Protein AF-A0A820A412-F1 (afdb_monomer)

Radius of gyration: 16.13 Å; Cα contacts (8 Å, |Δi|>4): 25; chains: 1; bounding box: 35×16×49 Å

Solvent-accessible surface area (backbone atoms only — not comparable to full-atom values): 3777 Å² total; per-residue (Å²): 109,71,68,62,56,50,51,53,53,54,44,54,52,49,54,53,51,45,52,55,52,48,54,36,46,76,70,69,68,55,52,74,68,57,49,49,48,44,52,52,52,51,52,51,44,52,53,51,50,54,54,49,54,53,53,53,52,54,52,52,54,54,54,64,75,75,108

Mean predicted aligned error: 4.25 Å

Foldseek 3Di:
DVVLVVLVVVLVVLVVVLVVLVVCVVVVNDDPVSVVVSVVSVVVSVVSVVVSVVVVVVVVVVVVVVD

Secondary structure (DSSP, 8-state):
-HHHHHHHHHHHHHHHHHHHHHHHHHTT---HHHHHHHHHHHHHHHHHHHHHHHHHHHHHHHHHHT-

pLDDT: mean 90.31, std 5.35, range [64.94, 95.44]

Nearest PDB structures (foldseek):
  7rye-assembly1_G  TM=8.275E-01  e=6.272E+00  Salmonella enterica subsp. enterica serovar Typhimurium
  5c22-asse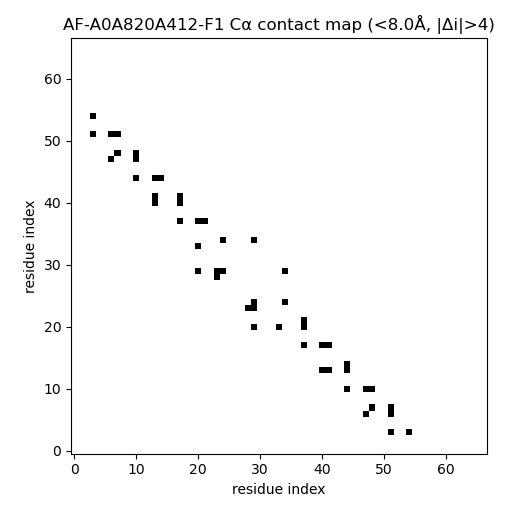mbly3_C  TM=5.356E-01  e=4.462E+00  Escherichia coli
  5c22-assembly4_D  TM=5.386E-01  e=5.474E+00  Escherichia coli
  5fwk-assembly1_E  TM=4.605E-01  e=7.187E+00  Homo sapiens

Sequence (67 aa):
MEKVVAYRREIDLLKTSISAKKQKFQAHQLTDEEFKQLMDESVRLLVAQWSLEKVEEEQARRQQQQQ

Structure (mmCIF, N/CA/C/O backbone):
data_AF-A0A820A412-F1
#
_entry.id   AF-A0A820A412-F1
#
loop_
_atom_site.group_PDB
_atom_site.id
_atom_site.type_symbol
_atom_site.label_atom_id
_atom_site.label_alt_id
_atom_site.label_comp_id
_atom_site.label_asym_id
_atom_site.label_entity_id
_atom_site.label_seq_id
_atom_site.pdbx_PDB_ins_code
_atom_site.Cartn_x
_atom_site.Cartn_y
_atom_site.Cartn_z
_atom_site.occupancy
_atom_site.B_iso_or_equiv
_atom_site.auth_seq_id
_atom_site.auth_comp_id
_atom_site.auth_asym_id
_atom_site.auth_atom_id
_atom_site.pdbx_PDB_model_num
ATOM 1 N N . MET A 1 1 ? 12.949 -7.667 -12.593 1.00 68.06 1 MET A N 1
ATOM 2 C CA . MET A 1 1 ? 11.555 -8.160 -12.615 1.00 68.06 1 MET A CA 1
ATOM 3 C C . MET A 1 1 ? 11.110 -8.707 -11.264 1.00 68.06 1 MET A C 1
ATOM 5 O O . MET A 1 1 ? 10.105 -8.230 -10.761 1.00 68.06 1 MET A O 1
ATOM 9 N N . GLU A 1 2 ? 11.867 -9.604 -10.622 1.00 76.88 2 GLU A N 1
ATOM 10 C CA . GLU A 1 2 ? 11.468 -10.240 -9.346 1.00 76.88 2 GLU A CA 1
ATOM 11 C C . GLU A 1 2 ? 11.104 -9.257 -8.218 1.00 76.88 2 GLU A C 1
ATOM 13 O O . GLU A 1 2 ? 10.092 -9.443 -7.550 1.00 76.88 2 GLU A O 1
ATOM 18 N N . LYS A 1 3 ? 11.859 -8.160 -8.050 1.00 80.19 3 LYS A N 1
ATOM 19 C CA . LYS A 1 3 ? 11.570 -7.142 -7.020 1.00 80.19 3 LYS A CA 1
ATOM 20 C C . LYS A 1 3 ? 10.247 -6.398 -7.247 1.00 80.19 3 LYS A C 1
ATOM 22 O O . LYS A 1 3 ? 9.517 -6.157 -6.298 1.00 80.19 3 LYS A O 1
ATOM 27 N N . VAL A 1 4 ? 9.919 -6.071 -8.500 1.00 83.56 4 VAL A N 1
ATOM 28 C CA . VAL A 1 4 ? 8.661 -5.390 -8.871 1.00 83.56 4 VAL A CA 1
ATOM 29 C C . VAL A 1 4 ? 7.471 -6.300 -8.569 1.00 83.56 4 VAL A C 1
ATOM 31 O O . VAL A 1 4 ? 6.500 -5.867 -7.958 1.00 83.56 4 VAL A O 1
ATOM 34 N N . VAL A 1 5 ? 7.582 -7.585 -8.920 1.00 86.81 5 VAL A N 1
ATOM 35 C CA . VAL A 1 5 ? 6.552 -8.596 -8.638 1.00 86.81 5 VAL A CA 1
ATOM 36 C C . VAL A 1 5 ? 6.368 -8.802 -7.129 1.00 86.81 5 VAL A C 1
ATOM 38 O O . VAL A 1 5 ? 5.234 -8.868 -6.657 1.00 86.81 5 VAL A O 1
ATOM 41 N N . ALA A 1 6 ? 7.459 -8.851 -6.356 1.00 87.31 6 ALA A N 1
ATOM 42 C CA . ALA A 1 6 ? 7.396 -8.949 -4.898 1.00 87.31 6 ALA A CA 1
ATOM 43 C C . ALA A 1 6 ? 6.698 -7.731 -4.266 1.00 87.31 6 ALA A C 1
ATOM 45 O O . ALA A 1 6 ? 5.777 -7.901 -3.468 1.00 87.31 6 ALA A O 1
ATOM 46 N N . TYR A 1 7 ? 7.054 -6.512 -4.686 1.00 88.06 7 TYR A N 1
ATOM 47 C CA . TYR A 1 7 ? 6.404 -5.293 -4.198 1.00 88.06 7 TYR A CA 1
ATOM 48 C C . TYR A 1 7 ? 4.924 -5.220 -4.572 1.00 88.06 7 TYR A C 1
ATOM 50 O O . TYR A 1 7 ? 4.107 -4.848 -3.734 1.00 88.06 7 TYR A O 1
ATOM 58 N N . ARG A 1 8 ? 4.555 -5.635 -5.791 1.00 92.06 8 ARG A N 1
ATOM 59 C CA . ARG A 1 8 ? 3.150 -5.743 -6.215 1.00 92.06 8 ARG A CA 1
ATOM 60 C C . ARG A 1 8 ? 2.355 -6.626 -5.247 1.00 92.06 8 ARG A C 1
ATOM 62 O O . ARG A 1 8 ? 1.294 -6.228 -4.777 1.00 92.06 8 ARG A O 1
ATOM 69 N N . ARG A 1 9 ? 2.914 -7.785 -4.881 1.00 92.69 9 ARG A N 1
ATOM 70 C CA . ARG A 1 9 ? 2.287 -8.725 -3.944 1.00 92.69 9 ARG A CA 1
ATOM 71 C C . ARG A 1 9 ? 2.132 -8.139 -2.539 1.00 92.69 9 ARG A C 1
ATOM 73 O O . ARG A 1 9 ? 1.080 -8.305 -1.931 1.00 92.69 9 ARG A O 1
ATOM 80 N N . GLU A 1 10 ? 3.152 -7.462 -2.014 1.00 90.75 10 GLU A N 1
ATOM 81 C CA . GLU A 1 10 ? 3.066 -6.798 -0.703 1.00 90.75 10 GLU A CA 1
ATOM 82 C C . GLU A 1 10 ? 2.000 -5.691 -0.681 1.00 90.75 10 GLU A C 1
ATOM 84 O O . GLU A 1 10 ? 1.234 -5.588 0.278 1.00 90.75 10 GLU A O 1
ATOM 89 N N . ILE A 1 11 ? 1.905 -4.904 -1.756 1.00 92.75 11 ILE A N 1
ATOM 90 C CA . ILE A 1 11 ? 0.874 -3.871 -1.945 1.00 92.75 11 ILE A CA 1
ATOM 91 C C . ILE A 1 11 ? -0.529 -4.492 -1.921 1.00 92.75 11 ILE A C 1
ATOM 93 O O . ILE A 1 11 ? -1.424 -3.961 -1.261 1.00 92.75 11 ILE A O 1
ATOM 97 N N . ASP A 1 12 ? -0.735 -5.628 -2.588 1.00 94.06 12 ASP A N 1
ATOM 98 C CA . ASP A 1 12 ? -2.038 -6.306 -2.614 1.00 94.06 12 ASP A CA 1
ATOM 99 C C . ASP A 1 12 ? -2.440 -6.868 -1.237 1.00 94.06 12 ASP A C 1
ATOM 101 O O . ASP A 1 12 ? -3.610 -6.792 -0.836 1.00 94.06 12 ASP A O 1
ATOM 105 N N . LEU A 1 13 ? -1.471 -7.362 -0.459 1.00 93.0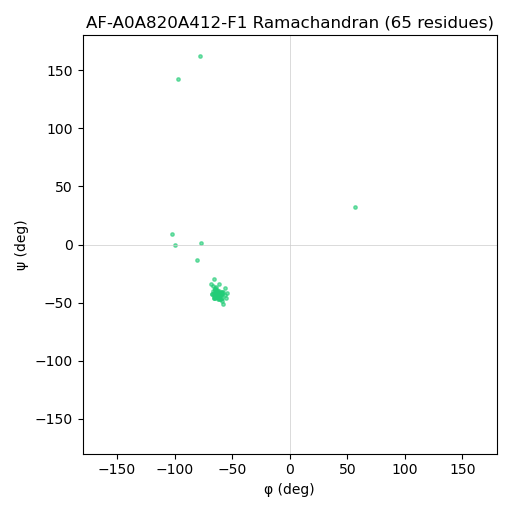0 13 LEU A N 1
ATOM 106 C CA . LEU A 1 13 ? -1.699 -7.778 0.928 1.00 93.00 13 LEU A CA 1
ATOM 107 C C . LEU A 1 13 ? -2.088 -6.588 1.817 1.00 93.00 13 LEU A C 1
ATOM 109 O O . LEU A 1 13 ? -3.057 -6.679 2.576 1.00 93.00 13 LEU A O 1
ATOM 113 N N . LEU A 1 14 ? -1.392 -5.454 1.682 1.00 91.88 14 LEU A N 1
ATOM 114 C CA . LEU A 1 14 ? -1.720 -4.221 2.405 1.00 91.88 14 LEU A CA 1
ATOM 115 C C . LEU A 1 14 ? -3.123 -3.709 2.050 1.00 91.88 14 LEU A C 1
ATOM 117 O O . LEU A 1 14 ? -3.892 -3.382 2.951 1.00 91.88 14 LEU A O 1
ATOM 121 N N . LYS A 1 15 ? -3.512 -3.715 0.766 1.00 93.44 15 LYS A N 1
ATOM 122 C CA . LYS A 1 15 ? -4.881 -3.360 0.332 1.00 93.44 15 LYS A CA 1
ATOM 123 C C . LYS A 1 15 ? -5.940 -4.213 1.023 1.00 93.44 15 LYS A C 1
ATOM 125 O O . LYS A 1 15 ? -6.962 -3.689 1.466 1.00 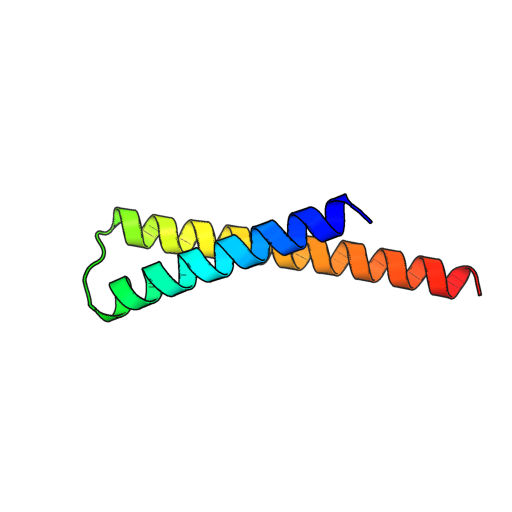93.44 15 LYS A O 1
ATOM 130 N N . THR A 1 16 ? -5.689 -5.515 1.131 1.00 93.69 16 THR A N 1
ATOM 131 C CA . THR A 1 16 ? -6.609 -6.452 1.787 1.00 93.69 16 THR A CA 1
ATOM 132 C C . THR A 1 16 ? -6.735 -6.150 3.285 1.00 93.69 16 THR A C 1
ATOM 134 O O . THR A 1 16 ? -7.856 -6.048 3.786 1.00 93.69 16 THR A O 1
ATOM 137 N N . SER A 1 17 ? -5.611 -5.926 3.981 1.00 91.88 17 SER A N 1
ATOM 138 C CA . SER A 1 17 ? -5.589 -5.533 5.405 1.00 91.88 17 SER A CA 1
ATOM 139 C C . SER A 1 17 ? -6.3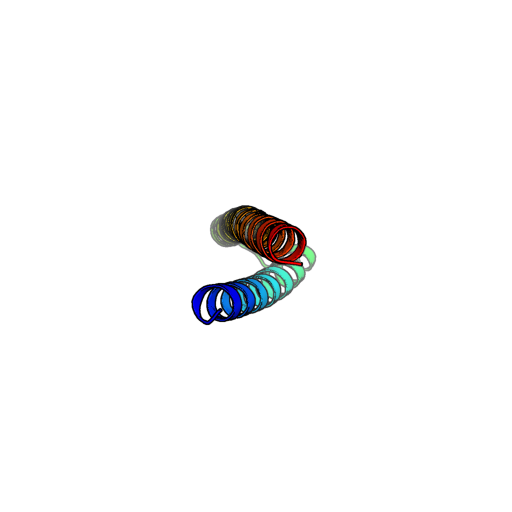74 -4.242 5.659 1.00 91.88 17 SER A C 1
ATOM 141 O O . SER A 1 17 ? -7.286 -4.210 6.490 1.00 91.88 17 SER A O 1
ATOM 143 N N . ILE A 1 18 ? -6.079 -3.196 4.880 1.00 92.31 18 ILE A N 1
ATOM 144 C CA . ILE A 1 18 ? -6.729 -1.883 4.973 1.00 92.31 18 ILE A CA 1
ATOM 145 C C . ILE A 1 18 ? -8.232 -2.011 4.725 1.00 92.31 18 ILE A C 1
ATOM 147 O O . ILE A 1 18 ? -9.021 -1.420 5.457 1.00 92.31 18 ILE A O 1
ATOM 151 N N . SER A 1 19 ? -8.652 -2.799 3.730 1.00 92.50 19 SER A N 1
ATOM 152 C CA . SER A 1 19 ? -10.074 -3.015 3.437 1.00 92.50 19 SER A CA 1
ATOM 153 C C . SER A 1 19 ? -10.809 -3.656 4.620 1.00 92.50 19 SER A C 1
ATOM 155 O O . SER A 1 19 ? -11.865 -3.170 5.031 1.00 92.50 19 SER A O 1
ATOM 157 N N . ALA A 1 20 ? -10.216 -4.682 5.241 1.00 90.06 20 ALA A N 1
ATOM 158 C CA . ALA A 1 20 ? -10.783 -5.331 6.422 1.00 90.06 20 ALA A CA 1
ATOM 159 C C . ALA A 1 20 ? -10.863 -4.376 7.629 1.00 90.06 20 ALA A C 1
ATOM 161 O O . ALA A 1 20 ? -11.900 -4.281 8.289 1.00 90.06 20 ALA A O 1
ATOM 162 N N . LYS A 1 21 ? -9.797 -3.613 7.901 1.00 90.31 21 LYS A N 1
ATOM 163 C CA . LYS A 1 21 ? -9.780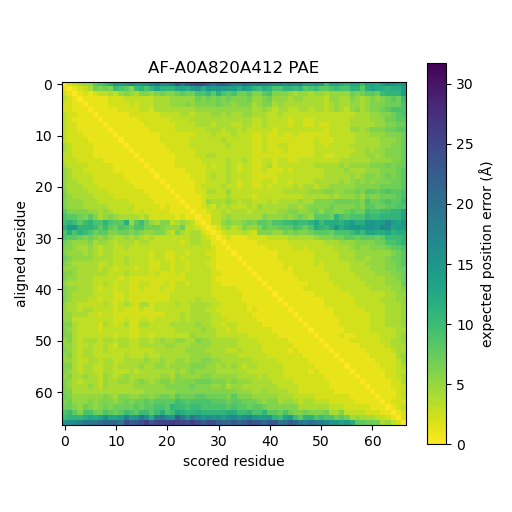 -2.596 8.968 1.00 90.31 21 LYS A CA 1
ATOM 164 C C . LYS A 1 21 ? -10.774 -1.459 8.691 1.00 90.31 21 LYS A C 1
ATOM 166 O O . LYS A 1 21 ? -11.446 -1.005 9.611 1.00 90.31 21 LYS A O 1
ATOM 171 N N . LYS A 1 22 ? -10.955 -1.045 7.434 1.00 89.75 22 LYS A N 1
ATOM 172 C CA . LYS A 1 22 ? -11.948 -0.033 7.037 1.00 89.75 22 LYS A CA 1
ATOM 173 C C . LYS A 1 22 ? -13.383 -0.502 7.282 1.00 89.75 22 LYS A C 1
ATOM 175 O O . LYS A 1 22 ? -14.200 0.296 7.732 1.00 89.75 22 LYS A O 1
ATOM 180 N N . GLN A 1 23 ? -13.693 -1.777 7.038 1.00 90.44 23 GLN A N 1
ATOM 181 C CA . GLN A 1 23 ? -1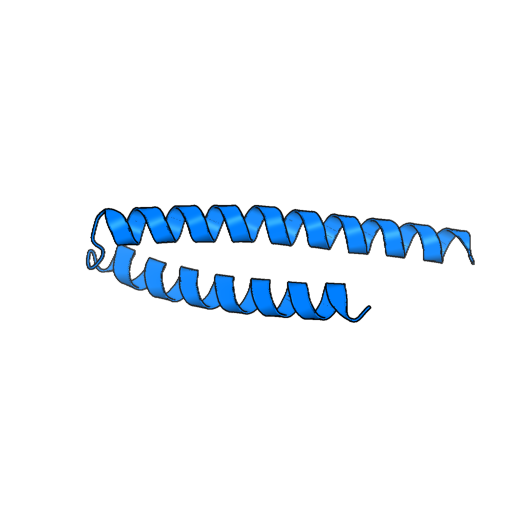5.004 -2.341 7.390 1.00 90.44 23 GLN A CA 1
ATOM 182 C C . GLN A 1 23 ? -15.246 -2.284 8.904 1.00 90.44 23 GLN A C 1
ATOM 184 O O . GLN A 1 23 ? -16.310 -1.843 9.337 1.00 90.44 23 GLN A O 1
ATOM 189 N N . LYS A 1 24 ? -14.237 -2.633 9.715 1.00 88.62 24 LYS A N 1
ATOM 190 C CA . LYS A 1 24 ? -14.311 -2.481 11.178 1.00 88.62 24 LYS A CA 1
ATOM 191 C C . LYS A 1 24 ? -14.501 -1.021 11.602 1.00 88.62 24 LYS A C 1
ATOM 193 O O . LYS A 1 24 ? -15.298 -0.754 12.495 1.00 88.62 24 LYS A O 1
ATOM 198 N N . PHE A 1 25 ? -13.821 -0.076 10.946 1.00 88.56 25 PHE A N 1
ATOM 199 C CA . PHE A 1 25 ? -13.996 1.359 11.201 1.00 88.56 25 PHE A CA 1
ATOM 200 C C . PHE A 1 25 ? -15.431 1.813 10.919 1.00 88.56 25 PHE A C 1
ATOM 202 O O . PHE A 1 25 ? -16.041 2.468 11.756 1.00 88.56 25 PHE A O 1
ATOM 209 N N . GLN A 1 26 ? -15.999 1.421 9.774 1.00 88.06 26 GLN A N 1
ATOM 210 C CA . GLN A 1 26 ? -17.389 1.737 9.417 1.00 88.06 26 GLN A CA 1
ATOM 211 C C . GLN A 1 26 ? -18.393 1.149 10.419 1.00 88.06 26 GLN A C 1
ATOM 213 O O . GLN A 1 26 ? -19.404 1.778 10.728 1.00 88.06 26 GLN A O 1
ATOM 218 N N . ALA A 1 27 ? -18.085 -0.021 10.980 1.00 90.81 27 ALA A N 1
ATOM 219 C CA . ALA A 1 27 ? -18.853 -0.637 12.057 1.00 90.81 27 ALA A CA 1
ATOM 220 C C . ALA A 1 27 ? -18.603 -0.008 13.448 1.00 90.81 27 ALA A C 1
ATOM 222 O O . ALA A 1 27 ? -19.183 -0.477 14.422 1.00 90.81 27 ALA A O 1
ATOM 223 N N . HIS A 1 28 ? -17.763 1.032 13.554 1.00 87.25 28 HIS A N 1
ATOM 224 C CA . HIS A 1 28 ? -17.333 1.665 14.810 1.00 87.25 28 HIS A CA 1
ATOM 225 C C . HIS A 1 28 ? -16.672 0.683 15.799 1.00 87.25 28 HIS A C 1
ATOM 227 O O . HIS A 1 28 ? -16.788 0.825 17.012 1.00 87.25 28 HIS A O 1
ATOM 233 N N . GLN A 1 29 ? -15.972 -0.329 15.277 1.00 88.62 29 GLN A N 1
ATOM 234 C CA . GLN A 1 29 ? -15.322 -1.394 16.054 1.00 88.62 29 GLN A CA 1
ATOM 235 C C . GLN A 1 29 ? -13.804 -1.213 16.205 1.00 88.62 29 GLN A C 1
ATOM 237 O O . GLN A 1 29 ? -13.132 -2.145 16.638 1.00 88.62 29 GLN A O 1
ATOM 242 N N . LEU A 1 30 ? -13.247 -0.066 15.804 1.00 90.19 30 LEU A N 1
ATOM 243 C CA . LEU A 1 30 ? -11.818 0.210 15.964 1.00 90.19 30 LEU A CA 1
ATOM 244 C C . LEU A 1 30 ? -11.544 1.028 17.219 1.00 90.19 30 LEU A C 1
ATOM 246 O O . LEU A 1 30 ? 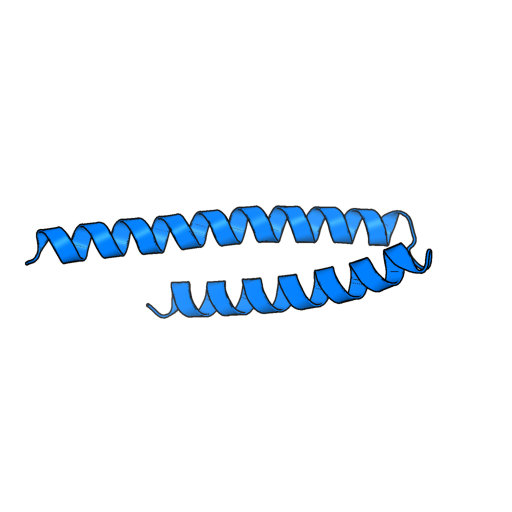-12.267 1.970 17.537 1.00 90.19 30 LEU A O 1
ATOM 250 N N . THR A 1 31 ? -10.435 0.703 17.865 1.00 92.31 31 THR A N 1
ATOM 251 C CA . THR A 1 31 ? -9.759 1.571 18.830 1.00 92.31 31 THR A CA 1
ATOM 252 C C . THR A 1 31 ? -8.954 2.668 18.120 1.00 92.31 31 THR A C 1
ATOM 254 O O . THR A 1 31 ? -8.611 2.535 16.941 1.00 92.31 31 THR A O 1
ATOM 257 N N . ASP A 1 32 ? -8.589 3.733 18.841 1.00 90.75 32 ASP A N 1
ATOM 258 C CA . ASP A 1 32 ? -7.749 4.822 18.309 1.00 90.75 32 ASP A CA 1
ATOM 259 C C . ASP A 1 32 ? -6.403 4.313 17.764 1.00 90.75 32 ASP A C 1
ATOM 261 O O . ASP A 1 32 ? -5.927 4.774 16.725 1.00 90.75 32 ASP A O 1
ATOM 265 N N . GLU A 1 33 ? -5.809 3.315 18.425 1.00 93.12 33 GLU A N 1
ATOM 266 C CA . GLU A 1 33 ? -4.559 2.688 17.985 1.00 93.12 33 GLU A CA 1
ATOM 267 C C . GLU A 1 33 ? -4.752 1.911 16.675 1.00 93.12 33 GLU A C 1
ATOM 269 O O . GLU A 1 33 ? -3.944 2.022 15.754 1.00 93.12 33 GLU A O 1
ATOM 274 N N . GLU A 1 34 ? -5.849 1.166 16.531 1.00 90.50 34 GLU A N 1
ATOM 275 C CA . GLU A 1 34 ? -6.136 0.461 15.279 1.00 90.50 34 GLU A CA 1
ATOM 276 C C . GLU A 1 34 ? -6.474 1.419 14.132 1.00 90.50 34 GLU A C 1
ATOM 278 O O . GLU A 1 34 ? -6.131 1.137 12.980 1.00 90.50 34 GLU A O 1
ATOM 283 N N . PHE A 1 35 ? -7.126 2.546 14.429 1.00 89.38 35 PHE A N 1
ATOM 284 C CA . PHE A 1 35 ? -7.370 3.604 13.454 1.00 89.38 35 PHE A CA 1
ATOM 285 C C . PHE A 1 35 ? -6.058 4.248 12.996 1.00 89.38 35 PHE A C 1
ATOM 287 O O . PHE A 1 35 ? -5.830 4.408 11.796 1.00 89.38 35 PHE A O 1
ATOM 294 N N . LYS A 1 36 ? -5.154 4.549 13.932 1.00 92.69 36 LYS A N 1
ATOM 295 C CA . LYS A 1 36 ? -3.812 5.042 13.613 1.00 92.69 36 LYS A CA 1
ATOM 296 C C . LYS A 1 36 ? -3.045 4.049 12.739 1.00 92.69 36 LYS A C 1
ATOM 298 O O . LYS A 1 36 ? -2.520 4.439 11.701 1.00 92.69 36 LYS A O 1
ATOM 303 N N . GLN A 1 37 ? -3.066 2.761 13.084 1.00 91.00 37 GLN A N 1
ATOM 304 C CA . GLN A 1 37 ? -2.462 1.712 12.258 1.00 91.00 37 GLN A CA 1
ATOM 305 C C . GLN A 1 37 ? -3.064 1.653 10.849 1.00 91.00 37 GLN A C 1
ATOM 307 O O . GLN A 1 37 ? -2.328 1.490 9.882 1.00 91.00 37 GLN A O 1
ATOM 312 N N . LEU A 1 38 ? -4.387 1.801 10.706 1.00 92.12 38 LEU A N 1
ATOM 313 C CA . LEU A 1 38 ? -5.045 1.866 9.396 1.00 92.12 38 LEU A CA 1
ATOM 314 C C . LEU A 1 38 ? -4.525 3.051 8.564 1.00 92.12 38 LEU A C 1
ATOM 316 O O . LEU A 1 38 ? -4.284 2.899 7.363 1.00 92.12 38 LEU A O 1
ATOM 320 N N . MET A 1 39 ? -4.341 4.216 9.187 1.00 92.44 39 MET A N 1
ATOM 321 C CA . MET A 1 39 ? -3.779 5.395 8.523 1.00 92.44 39 MET A CA 1
ATOM 322 C C . MET A 1 39 ? -2.317 5.174 8.118 1.00 92.44 39 MET A C 1
ATOM 324 O O . MET A 1 39 ? -1.966 5.432 6.966 1.00 92.44 39 MET A O 1
ATOM 328 N N . ASP A 1 40 ? -1.493 4.627 9.011 1.00 94.75 40 ASP A N 1
ATOM 329 C CA . ASP A 1 40 ? -0.081 4.331 8.744 1.00 94.75 40 ASP A CA 1
ATOM 330 C C . ASP A 1 40 ? 0.080 3.291 7.619 1.00 94.75 40 ASP A C 1
ATOM 332 O O . ASP A 1 40 ? 0.874 3.482 6.693 1.00 94.75 40 ASP A O 1
ATOM 336 N N . GLU A 1 41 ? -0.721 2.218 7.636 1.00 93.75 41 GLU A N 1
ATOM 337 C CA . GLU A 1 41 ? -0.777 1.223 6.556 1.00 93.75 41 GLU A CA 1
ATOM 338 C C . GLU A 1 41 ? -1.191 1.866 5.224 1.00 93.75 41 GLU A C 1
ATOM 340 O O . GLU A 1 41 ? -0.598 1.566 4.184 1.00 93.75 41 GLU A O 1
ATOM 345 N N . SER A 1 42 ? -2.162 2.784 5.246 1.00 92.56 42 SER A N 1
ATOM 346 C CA . SER A 1 42 ? -2.640 3.488 4.049 1.00 92.56 42 SER A CA 1
ATOM 347 C C . SER A 1 42 ? -1.575 4.405 3.446 1.00 92.56 42 SER A C 1
ATOM 349 O O . SER A 1 42 ? -1.382 4.410 2.229 1.00 92.56 42 SER A O 1
ATOM 351 N N . VAL A 1 43 ? -0.836 5.142 4.281 1.00 94.38 43 VAL A N 1
ATOM 352 C CA . VAL A 1 43 ? 0.296 5.971 3.837 1.00 94.38 43 VAL A CA 1
ATOM 353 C C . VAL A 1 43 ? 1.404 5.093 3.259 1.00 94.38 43 VAL A C 1
ATOM 355 O O . VAL A 1 43 ? 1.915 5.378 2.173 1.00 94.38 43 VAL A O 1
ATOM 358 N N . ARG A 1 44 ? 1.744 3.987 3.933 1.00 92.94 44 ARG A N 1
ATOM 359 C CA . ARG A 1 44 ? 2.744 3.029 3.441 1.00 92.94 44 ARG A CA 1
ATOM 360 C C . ARG A 1 44 ? 2.354 2.452 2.079 1.00 92.94 44 ARG A C 1
ATOM 362 O O . ARG A 1 44 ? 3.211 2.364 1.200 1.00 92.94 44 ARG A O 1
ATOM 369 N N . LEU A 1 45 ? 1.082 2.094 1.891 1.00 94.44 45 LEU A N 1
ATOM 370 C CA . LEU A 1 45 ? 0.558 1.605 0.615 1.00 94.44 45 LEU A CA 1
ATOM 371 C C . LEU A 1 45 ? 0.732 2.646 -0.499 1.00 94.44 45 LEU A C 1
ATOM 373 O O . LEU A 1 45 ? 1.205 2.302 -1.581 1.00 94.44 45 LEU A O 1
ATOM 377 N N . LEU A 1 46 ? 0.379 3.907 -0.230 1.00 93.75 46 LEU A N 1
ATOM 378 C CA . LEU A 1 46 ? 0.480 4.995 -1.205 1.00 93.75 46 LEU A CA 1
ATOM 379 C C . LEU A 1 46 ? 1.929 5.216 -1.658 1.00 93.75 46 LEU A C 1
ATOM 381 O O . LEU A 1 46 ? 2.201 5.286 -2.856 1.00 93.75 46 LEU A O 1
ATOM 385 N N . VAL A 1 47 ? 2.866 5.269 -0.707 1.00 93.56 47 VAL A N 1
ATOM 386 C CA . VAL A 1 47 ? 4.300 5.434 -0.996 1.00 93.56 47 VAL A CA 1
ATOM 387 C C . VAL A 1 47 ? 4.842 4.249 -1.798 1.00 93.56 47 VAL A C 1
ATOM 389 O O . VAL A 1 47 ? 5.569 4.445 -2.776 1.00 93.56 47 VAL A O 1
ATOM 392 N N . ALA A 1 48 ? 4.477 3.022 -1.416 1.00 92.12 48 ALA A N 1
ATOM 393 C CA . ALA A 1 48 ? 4.912 1.817 -2.115 1.00 92.12 48 ALA A CA 1
ATOM 394 C C . ALA A 1 48 ? 4.385 1.775 -3.555 1.00 92.12 48 ALA A C 1
ATOM 396 O O . ALA A 1 48 ? 5.147 1.495 -4.480 1.00 92.12 48 ALA A O 1
ATOM 397 N N . GLN A 1 49 ? 3.104 2.092 -3.755 1.00 92.44 49 GLN A N 1
ATOM 398 C CA . GLN A 1 49 ? 2.492 2.084 -5.078 1.00 92.44 49 GLN A CA 1
ATOM 399 C C . GLN A 1 49 ? 3.098 3.155 -5.991 1.00 92.44 49 GLN A C 1
ATOM 401 O O . GLN A 1 49 ? 3.481 2.838 -7.114 1.00 92.44 49 GLN A O 1
ATOM 406 N N . TRP A 1 50 ? 3.295 4.375 -5.488 1.00 93.25 50 TRP A N 1
ATOM 407 C CA . TRP A 1 50 ? 3.960 5.431 -6.253 1.00 93.25 50 TRP A CA 1
ATOM 408 C C . TRP A 1 50 ? 5.392 5.051 -6.656 1.00 93.25 50 TRP A C 1
ATOM 410 O O . TRP A 1 50 ? 5.810 5.261 -7.795 1.00 93.25 50 TRP A O 1
ATOM 420 N N . SER A 1 51 ? 6.140 4.433 -5.738 1.00 91.94 51 SER A N 1
ATOM 421 C CA . SER A 1 51 ? 7.498 3.952 -6.017 1.00 91.94 51 SER A CA 1
ATOM 422 C C . SER A 1 51 ? 7.504 2.870 -7.100 1.00 91.94 51 SER A C 1
ATOM 424 O O . SER A 1 51 ? 8.374 2.874 -7.971 1.00 91.94 51 SER A O 1
ATOM 426 N N . LEU A 1 52 ? 6.527 1.959 -7.070 1.00 92.94 52 LEU A N 1
ATOM 427 C CA . LEU A 1 52 ? 6.389 0.902 -8.069 1.00 92.94 52 LEU A CA 1
ATOM 428 C C . LEU A 1 52 ? 6.075 1.471 -9.457 1.00 92.94 52 LEU A C 1
ATOM 430 O O . LEU A 1 52 ? 6.735 1.101 -10.426 1.00 92.94 52 LEU A O 1
ATOM 434 N N . GLU A 1 53 ? 5.132 2.410 -9.537 1.00 92.31 53 GLU A N 1
ATOM 435 C CA . GLU A 1 53 ? 4.765 3.096 -10.781 1.00 92.31 53 GLU A CA 1
ATOM 436 C C . GLU A 1 53 ? 5.976 3.802 -11.405 1.00 92.31 53 GLU A C 1
ATOM 438 O O . GLU A 1 53 ? 6.199 3.703 -12.610 1.00 92.31 53 GLU A O 1
ATOM 443 N N . LYS A 1 54 ? 6.825 4.443 -10.589 1.00 92.94 54 LYS A N 1
ATOM 444 C CA . LYS A 1 54 ? 8.058 5.086 -11.073 1.00 92.94 54 LYS A CA 1
ATOM 445 C C . LYS A 1 54 ? 9.074 4.096 -11.635 1.00 92.94 54 LYS A C 1
ATOM 447 O O . LYS A 1 54 ? 9.744 4.400 -12.621 1.00 92.94 54 LYS A O 1
ATOM 452 N N . VAL A 1 55 ? 9.189 2.914 -11.034 1.00 91.81 55 VAL A N 1
ATOM 453 C CA . VAL A 1 55 ? 10.065 1.851 -11.545 1.00 91.81 55 VAL A CA 1
ATOM 454 C C . VAL A 1 55 ? 9.546 1.302 -12.875 1.00 91.81 55 VAL A C 1
ATOM 456 O O . VAL A 1 55 ? 10.342 1.080 -13.787 1.00 91.81 55 VAL A O 1
ATOM 459 N N . GLU A 1 56 ? 8.237 1.087 -12.996 1.00 90.75 56 GLU A N 1
ATOM 460 C CA . GLU A 1 56 ? 7.607 0.617 -14.236 1.00 90.75 56 GLU A CA 1
ATOM 461 C C . GLU A 1 56 ? 7.730 1.665 -15.361 1.00 90.75 56 GLU A C 1
ATOM 463 O O . GLU A 1 56 ? 8.093 1.312 -16.484 1.00 90.75 56 GLU A O 1
ATOM 468 N N . GLU A 1 57 ? 7.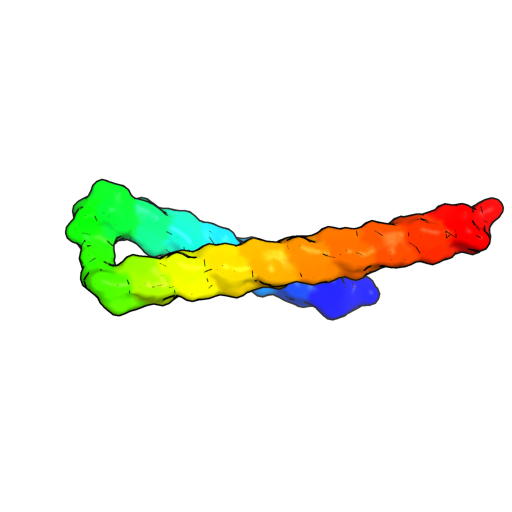536 2.953 -15.054 1.00 94.00 57 GLU A N 1
ATOM 469 C CA . GLU A 1 57 ? 7.719 4.073 -15.991 1.00 94.00 57 GLU A CA 1
ATOM 470 C C . GLU A 1 57 ? 9.157 4.132 -16.536 1.00 94.00 57 GLU A C 1
ATOM 472 O O . GLU A 1 57 ? 9.369 4.194 -17.748 1.00 94.00 57 GLU A O 1
ATOM 477 N N . GLU A 1 58 ? 10.161 4.051 -15.659 1.00 93.62 58 GLU A N 1
ATOM 478 C CA . GLU A 1 58 ? 11.574 4.056 -16.055 1.00 93.62 58 GLU A CA 1
ATOM 479 C C . GLU A 1 58 ? 11.934 2.836 -16.920 1.00 93.62 58 GLU A C 1
ATOM 481 O O . GLU A 1 58 ? 12.670 2.952 -17.902 1.00 93.62 58 GLU A O 1
ATOM 486 N N . GLN A 1 59 ? 11.391 1.658 -16.602 1.00 90.06 59 GLN A N 1
ATOM 487 C CA . GLN A 1 59 ? 11.592 0.457 -17.417 1.00 90.06 59 GLN A CA 1
ATOM 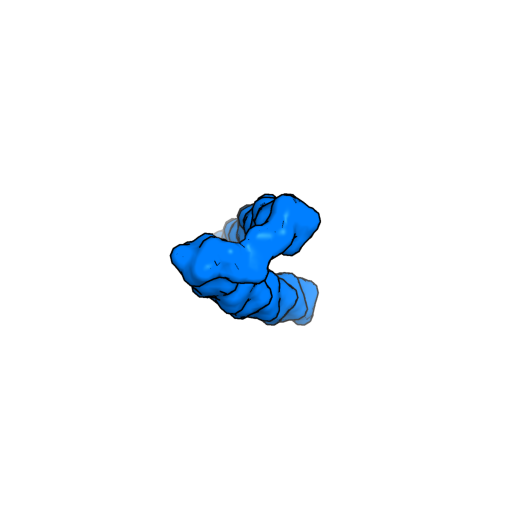488 C C . GLN A 1 59 ? 10.972 0.600 -18.810 1.00 90.06 59 GLN A C 1
ATOM 490 O O . GLN A 1 59 ? 11.625 0.256 -19.797 1.00 90.06 59 GLN A O 1
ATOM 495 N N . ALA A 1 60 ? 9.757 1.147 -18.904 1.00 92.00 60 ALA A N 1
ATOM 496 C CA . ALA A 1 60 ? 9.094 1.396 -20.180 1.00 92.00 60 ALA A CA 1
ATOM 497 C C . ALA A 1 60 ? 9.893 2.382 -21.049 1.00 92.00 60 ALA A C 1
ATOM 499 O O . ALA A 1 60 ? 10.109 2.125 -22.235 1.00 92.00 60 ALA A O 1
ATOM 500 N N . ARG A 1 61 ? 10.415 3.466 -20.455 1.00 95.44 61 ARG A N 1
ATOM 501 C CA . ARG A 1 61 ? 11.269 4.438 -21.164 1.00 95.44 61 ARG A CA 1
ATOM 502 C C . ARG A 1 61 ? 12.536 3.795 -21.724 1.00 95.44 61 ARG A C 1
ATOM 504 O O . ARG A 1 61 ? 12.899 4.071 -22.864 1.00 95.44 61 ARG A O 1
ATOM 511 N N . ARG A 1 62 ? 13.191 2.912 -20.963 1.00 93.69 62 ARG A N 1
ATOM 512 C CA . ARG A 1 62 ? 14.389 2.191 -21.432 1.00 93.69 62 ARG A CA 1
ATOM 513 C C . ARG A 1 62 ? 14.096 1.243 -22.589 1.00 93.69 62 ARG A C 1
ATOM 515 O O . ARG A 1 62 ? 14.907 1.157 -23.501 1.00 93.69 62 ARG A O 1
ATOM 522 N N . GLN A 1 63 ? 12.957 0.552 -22.568 1.00 92.38 63 GLN A N 1
ATOM 523 C CA . GLN A 1 63 ? 12.563 -0.345 -23.659 1.00 92.38 63 GLN A CA 1
ATOM 524 C C . GLN A 1 63 ? 12.275 0.421 -24.953 1.00 92.38 63 GLN A C 1
ATOM 526 O O . GLN A 1 63 ? 12.707 -0.012 -26.014 1.00 92.38 63 GLN A O 1
ATOM 531 N N . GLN A 1 64 ? 11.616 1.581 -24.864 1.00 92.81 64 GLN A N 1
ATOM 532 C CA . GLN A 1 64 ? 11.352 2.439 -26.025 1.00 92.81 64 GLN A CA 1
ATOM 533 C C . GLN A 1 64 ? 12.625 3.028 -26.645 1.00 92.81 64 GLN A C 1
ATOM 535 O O . GLN A 1 64 ? 12.647 3.283 -27.838 1.00 92.81 64 GLN A O 1
ATOM 540 N N . GLN A 1 65 ? 13.678 3.250 -25.853 1.00 91.25 65 GLN A N 1
ATOM 541 C CA . GLN A 1 65 ? 14.970 3.742 -26.355 1.00 91.25 65 GLN A CA 1
ATOM 542 C C . GLN A 1 65 ? 15.851 2.642 -26.972 1.00 91.25 65 GLN A C 1
ATOM 544 O O . GLN A 1 65 ? 16.864 2.958 -27.590 1.00 91.25 65 GLN A O 1
ATOM 549 N N . GLN A 1 66 ? 15.513 1.365 -26.763 1.00 80.94 66 GLN A N 1
ATOM 550 C CA . GLN A 1 66 ? 16.236 0.211 -27.315 1.00 80.94 66 GLN A CA 1
ATOM 551 C C . GLN A 1 66 ? 15.564 -0.383 -28.569 1.00 80.94 66 GLN A C 1
ATOM 553 O O . GLN A 1 66 ? 16.083 -1.360 -29.111 1.00 80.94 66 GLN A O 1
ATOM 558 N N . GLN A 1 67 ? 14.435 0.183 -29.011 1.00 64.94 67 GLN A N 1
ATOM 559 C CA . GLN A 1 67 ? 13.741 -0.124 -30.271 1.00 64.94 67 GLN A CA 1
ATOM 560 C C . GLN A 1 67 ? 13.987 0.982 -31.295 1.00 64.94 67 GLN A C 1
ATOM 562 O O . GLN A 1 67 ? 14.049 0.640 -32.496 1.00 64.94 67 GLN A O 1
#

Organism: NCBI:txid392032